Protein AF-A0A349THY5-F1 (afdb_monomer_lite)

Radius of gyration: 17.31 Å; chains: 1; bounding box: 35×16×44 Å

Secondary structure (DSSP, 8-state):
-HHHHHHHHHHHHHTT-S-HHHHHHHHHHHHHHHHHHHHHHHHHHHHTT-TTS-HHHHHHHHH-

Foldseek 3Di:
DLVVLVVVLVVCVVVVVADPVRNVVSVVVSVVVVVVVVVVVVVVCLVVLVPPDDPVVSCVVNVD

Sequence (64 aa):
QVLKASHYFNLLDARNAVSVTERQRFILRVRSLARGVAEEYYASRKRLGFPLAPDALKKEFLEE

pLDDT: mean 94.67, std 5.61, range [58.16, 98.19]

Structure (mmCIF, N/CA/C/O backbone):
data_AF-A0A349THY5-F1
#
_entry.id   AF-A0A349THY5-F1
#
loop_
_atom_site.group_PDB
_atom_site.id
_atom_site.type_symbol
_atom_site.label_atom_id
_atom_site.label_alt_id
_atom_site.label_comp_id
_atom_site.label_asym_id
_atom_site.label_entity_id
_atom_site.label_seq_id
_atom_site.pdbx_PDB_ins_code
_atom_site.Cartn_x
_atom_site.Cartn_y
_atom_site.Cartn_z
_atom_site.occupancy
_atom_site.B_iso_or_equiv
_atom_site.auth_seq_id
_atom_site.auth_comp_id
_atom_site.auth_asym_id
_atom_site.auth_atom_id
_atom_site.pdbx_PDB_model_num
ATOM 1 N N . GLN A 1 1 ? -5.571 -1.606 -7.594 1.00 86.00 1 GLN A N 1
ATOM 2 C CA . GLN A 1 1 ? -4.560 -0.921 -8.435 1.00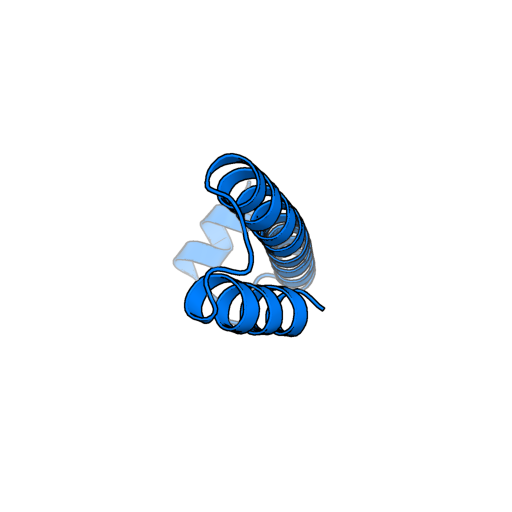 86.00 1 GLN A CA 1
ATOM 3 C C . GLN A 1 1 ? -3.127 -1.181 -7.957 1.00 86.00 1 GLN A C 1
ATOM 5 O O . GLN A 1 1 ? -2.312 -1.549 -8.790 1.00 86.00 1 GLN A O 1
ATOM 10 N N . VAL A 1 2 ? -2.829 -1.112 -6.647 1.00 95.19 2 VAL A N 1
ATOM 11 C CA . VAL A 1 2 ? -1.495 -1.431 -6.071 1.00 95.19 2 VAL A CA 1
ATOM 12 C C . VAL A 1 2 ? -0.937 -2.780 -6.542 1.00 95.19 2 VAL A C 1
ATOM 14 O O . VAL A 1 2 ? 0.169 -2.830 -7.067 1.00 95.19 2 VAL A O 1
ATOM 17 N N . LEU A 1 3 ? -1.726 -3.857 -6.430 1.00 95.94 3 LEU A N 1
ATOM 18 C CA . LEU A 1 3 ? -1.302 -5.208 -6.829 1.00 95.94 3 LEU A CA 1
ATOM 19 C C . LEU A 1 3 ? -0.913 -5.297 -8.312 1.00 95.94 3 LEU A C 1
ATOM 21 O O . LEU A 1 3 ? 0.112 -5.879 -8.648 1.00 95.94 3 LEU A O 1
ATOM 25 N N . LYS A 1 4 ? -1.694 -4.664 -9.197 1.00 97.44 4 LYS A N 1
ATOM 26 C CA . LYS A 1 4 ? -1.400 -4.622 -10.638 1.00 97.44 4 LYS A CA 1
ATOM 27 C C . LYS A 1 4 ? -0.110 -3.850 -10.915 1.00 97.44 4 LYS A C 1
ATOM 29 O O . LYS A 1 4 ? 0.733 -4.329 -11.661 1.00 97.44 4 LYS A O 1
ATOM 34 N N . ALA A 1 5 ? 0.065 -2.690 -10.278 1.00 96.12 5 ALA A N 1
ATOM 35 C CA . ALA A 1 5 ? 1.277 -1.886 -10.421 1.00 96.12 5 ALA A CA 1
ATOM 36 C C . ALA A 1 5 ? 2.528 -2.637 -9.936 1.00 96.12 5 ALA A C 1
ATOM 38 O O . ALA A 1 5 ? 3.536 -2.644 -10.634 1.00 96.12 5 ALA A O 1
ATOM 39 N N . SER A 1 6 ? 2.448 -3.314 -8.784 1.00 96.75 6 SER A N 1
ATOM 40 C CA . SER A 1 6 ? 3.540 -4.143 -8.264 1.00 96.75 6 SER A CA 1
ATOM 41 C C . SER A 1 6 ? 3.857 -5.315 -9.191 1.00 96.75 6 SER A C 1
ATOM 43 O O . SER A 1 6 ? 5.025 -5.571 -9.463 1.00 96.75 6 SER A O 1
ATOM 45 N N . HIS A 1 7 ? 2.837 -5.997 -9.713 1.00 97.62 7 HIS A N 1
ATOM 46 C CA . HIS A 1 7 ? 3.039 -7.114 -10.627 1.00 97.62 7 HIS A CA 1
ATOM 47 C C . HIS A 1 7 ? 3.698 -6.673 -11.940 1.00 97.62 7 HIS A C 1
ATOM 49 O O . HIS A 1 7 ? 4.696 -7.260 -12.351 1.00 97.62 7 HIS A O 1
ATOM 55 N N . TYR A 1 8 ? 3.201 -5.605 -12.569 1.00 97.56 8 TYR A N 1
ATOM 56 C CA . TYR A 1 8 ? 3.805 -5.078 -13.793 1.00 97.56 8 TYR A CA 1
ATOM 57 C C . TYR A 1 8 ? 5.225 -4.563 -13.571 1.00 97.56 8 TYR A C 1
ATOM 59 O O . TYR A 1 8 ? 6.087 -4.813 -14.408 1.00 97.56 8 TYR A O 1
ATOM 67 N N . PHE A 1 9 ? 5.492 -3.909 -12.439 1.00 96.94 9 PHE A N 1
ATOM 68 C CA . PHE A 1 9 ? 6.850 -3.529 -12.064 1.00 96.94 9 PHE A CA 1
ATOM 69 C C . PHE A 1 9 ? 7.776 -4.752 -12.001 1.00 96.94 9 PHE A C 1
ATOM 71 O O . PHE A 1 9 ? 8.827 -4.728 -12.631 1.00 96.94 9 PHE A O 1
ATOM 78 N N . ASN A 1 10 ? 7.360 -5.841 -11.344 1.00 96.62 10 ASN A N 1
ATOM 79 C CA . ASN A 1 10 ? 8.163 -7.065 -11.263 1.00 96.62 10 ASN A CA 1
ATOM 80 C C . ASN A 1 10 ? 8.441 -7.670 -12.650 1.00 96.62 10 ASN A C 1
ATOM 82 O O . ASN A 1 10 ? 9.554 -8.116 -12.913 1.00 96.62 10 ASN A O 1
ATOM 86 N N . LEU A 1 11 ? 7.451 -7.668 -13.553 1.00 97.94 11 LEU A N 1
ATOM 87 C CA . LEU A 1 11 ? 7.636 -8.152 -14.926 1.00 97.94 11 LEU A CA 1
ATOM 88 C C . LEU A 1 11 ? 8.635 -7.296 -15.71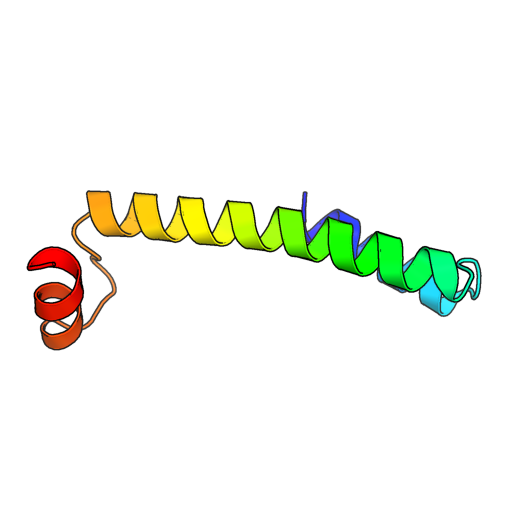8 1.00 97.94 11 LEU A C 1
ATOM 90 O O . LEU A 1 11 ? 9.431 -7.837 -16.485 1.00 97.94 11 LEU A O 1
ATOM 94 N N . LEU A 1 12 ? 8.591 -5.972 -15.555 1.00 97.56 12 LEU A N 1
ATOM 95 C CA . LEU A 1 12 ? 9.512 -5.048 -16.223 1.00 97.56 12 LEU A CA 1
ATOM 96 C C . LEU A 1 12 ? 10.932 -5.147 -15.650 1.00 97.56 12 LE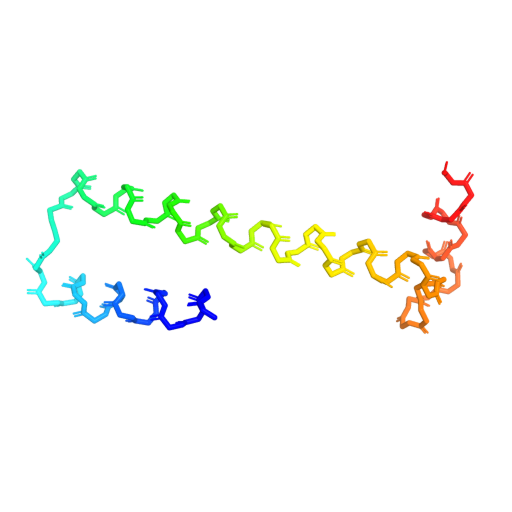U A C 1
ATOM 98 O O . LEU A 1 12 ? 11.896 -5.170 -16.415 1.00 97.56 12 LEU A O 1
ATOM 102 N N . ASP A 1 13 ? 11.060 -5.253 -14.327 1.00 96.50 13 ASP A N 1
ATOM 103 C CA . ASP A 1 13 ? 12.343 -5.387 -13.631 1.00 96.50 13 ASP A CA 1
ATOM 104 C C . ASP A 1 13 ? 13.045 -6.702 -14.001 1.00 96.50 13 ASP A C 1
ATOM 106 O O . ASP A 1 13 ? 14.223 -6.697 -14.347 1.00 96.50 13 ASP A O 1
ATOM 110 N N . ALA A 1 14 ? 12.303 -7.815 -14.064 1.00 97.25 14 ALA A N 1
ATOM 111 C CA . ALA A 1 14 ? 12.829 -9.113 -14.497 1.00 97.25 14 ALA A CA 1
ATOM 112 C C . ALA A 1 14 ? 13.312 -9.123 -15.959 1.00 97.25 14 ALA A C 1
ATOM 114 O O . ALA A 1 14 ? 14.174 -9.918 -16.328 1.00 97.25 14 ALA A O 1
ATOM 115 N N . ARG A 1 15 ? 12.770 -8.238 -16.803 1.00 97.25 15 ARG A N 1
ATOM 116 C CA . ARG A 1 15 ? 13.202 -8.058 -18.198 1.00 97.25 15 ARG A CA 1
ATOM 117 C C . ARG A 1 15 ? 14.362 -7.074 -18.349 1.00 97.25 15 ARG A C 1
ATOM 119 O O . ARG A 1 15 ? 14.741 -6.783 -19.479 1.00 97.25 15 ARG A O 1
ATOM 126 N N . ASN A 1 16 ? 14.906 -6.550 -17.248 1.00 94.88 16 ASN A N 1
ATOM 127 C CA . ASN A 1 16 ? 15.906 -5.478 -17.242 1.00 94.88 16 ASN A CA 1
ATOM 128 C C . ASN A 1 16 ? 15.454 -4.233 -18.032 1.00 94.88 16 ASN A C 1
ATOM 130 O O . ASN A 1 16 ? 16.276 -3.486 -18.554 1.00 94.88 16 ASN A O 1
ATOM 134 N N . ALA A 1 17 ? 14.140 -4.002 -18.122 1.00 97.12 17 ALA A N 1
ATOM 135 C CA . ALA A 1 17 ? 13.552 -2.871 -18.842 1.00 97.12 17 ALA A CA 1
ATOM 136 C C . ALA A 1 17 ? 13.452 -1.598 -17.978 1.00 97.12 17 ALA A C 1
ATOM 138 O O . ALA A 1 17 ? 12.835 -0.619 -18.388 1.00 97.12 17 ALA A O 1
ATOM 139 N N . VAL A 1 18 ? 14.012 -1.628 -16.764 1.00 95.50 18 VAL A N 1
ATOM 140 C CA . VAL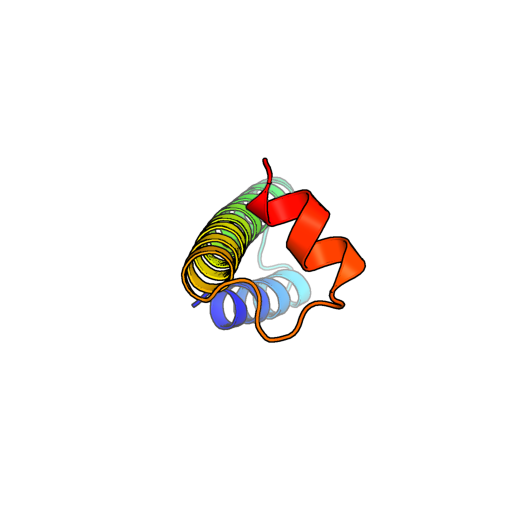 A 1 18 ? 13.958 -0.555 -15.766 1.00 95.50 18 VAL A CA 1
ATOM 141 C C . VAL A 1 18 ? 15.380 -0.273 -15.292 1.00 95.50 18 VAL A C 1
ATOM 143 O O . VAL A 1 18 ? 16.062 -1.174 -14.804 1.00 95.50 18 VAL A O 1
ATOM 146 N N . SER A 1 19 ? 15.836 0.972 -15.409 1.00 96.44 19 SER A N 1
ATOM 147 C CA . SER A 1 19 ? 17.142 1.378 -14.878 1.00 96.44 19 SER A CA 1
ATOM 148 C C . SER A 1 19 ? 17.155 1.408 -13.345 1.00 96.44 19 SER A C 1
ATOM 150 O O . SER A 1 19 ? 16.116 1.475 -12.686 1.00 96.44 19 SER A O 1
ATOM 152 N N . VAL A 1 20 ? 18.348 1.433 -12.745 1.00 92.50 20 VAL A N 1
ATOM 153 C CA . VAL A 1 20 ? 18.513 1.489 -11.279 1.00 92.50 20 VAL A CA 1
ATOM 154 C C . VAL A 1 20 ? 17.782 2.694 -10.663 1.00 92.50 20 VAL A C 1
ATOM 156 O O . VAL A 1 20 ? 17.094 2.552 -9.650 1.00 92.50 20 VAL A O 1
ATOM 159 N N . THR A 1 21 ? 17.866 3.866 -11.298 1.00 93.69 21 THR A N 1
ATOM 160 C CA . THR A 1 21 ? 17.194 5.091 -10.833 1.00 93.69 21 THR A CA 1
ATOM 161 C C . THR A 1 21 ? 15.672 4.993 -10.964 1.00 93.69 21 THR A C 1
ATOM 163 O O . THR A 1 21 ? 14.929 5.413 -10.073 1.00 93.69 21 THR A O 1
ATOM 166 N N . GLU A 1 22 ? 15.176 4.410 -12.058 1.00 96.50 22 GLU A N 1
ATOM 167 C CA . GLU A 1 22 ? 13.737 4.208 -12.262 1.00 96.50 22 GLU A CA 1
ATOM 168 C C . GLU A 1 22 ? 13.161 3.188 -11.282 1.00 96.50 22 GLU A C 1
ATOM 170 O O . GLU A 1 22 ? 12.053 3.390 -10.779 1.00 96.50 22 GLU A O 1
ATOM 175 N N . ARG A 1 23 ? 13.924 2.143 -10.941 1.00 96.44 23 ARG A N 1
ATOM 176 C CA . ARG A 1 23 ? 13.526 1.119 -9.971 1.00 96.44 23 ARG A CA 1
ATOM 177 C C . ARG A 1 23 ? 13.148 1.747 -8.634 1.00 96.44 23 ARG A C 1
ATOM 179 O O . ARG A 1 23 ? 12.056 1.497 -8.124 1.00 96.44 23 ARG A O 1
ATOM 186 N N . GLN A 1 24 ? 14.011 2.606 -8.090 1.00 96.56 24 GLN A N 1
ATOM 187 C CA . GLN A 1 24 ? 13.736 3.311 -6.833 1.00 96.56 24 GLN A CA 1
ATOM 188 C C . GLN A 1 24 ? 12.455 4.151 -6.928 1.00 96.56 24 GLN A C 1
ATOM 190 O O . GLN A 1 24 ? 11.600 4.086 -6.042 1.00 96.56 24 GLN A O 1
ATOM 195 N N . ARG A 1 25 ? 12.271 4.885 -8.033 1.00 96.69 25 ARG A N 1
ATOM 196 C CA . ARG A 1 25 ? 11.073 5.705 -8.265 1.00 96.69 25 ARG A CA 1
ATOM 197 C C . ARG A 1 25 ? 9.798 4.859 -8.323 1.00 96.69 25 ARG A C 1
ATOM 199 O O . ARG A 1 25 ? 8.794 5.237 -7.718 1.00 96.69 25 ARG A O 1
ATOM 206 N N . PHE A 1 26 ? 9.809 3.728 -9.027 1.00 96.38 26 PHE A N 1
ATOM 207 C CA . PHE A 1 26 ? 8.653 2.831 -9.103 1.00 96.38 26 PHE A CA 1
ATOM 208 C C . PHE A 1 26 ? 8.304 2.231 -7.742 1.00 96.38 26 PHE A C 1
ATOM 210 O O . PHE A 1 26 ? 7.135 2.268 -7.352 1.00 96.38 26 PHE A O 1
ATOM 217 N N . ILE A 1 27 ? 9.303 1.763 -6.988 1.00 96.12 27 ILE A N 1
ATOM 218 C CA . ILE A 1 27 ? 9.103 1.220 -5.639 1.00 96.12 27 ILE A CA 1
ATOM 219 C C . ILE A 1 27 ? 8.449 2.264 -4.731 1.00 96.12 27 ILE A C 1
ATOM 221 O O . ILE A 1 27 ? 7.467 1.956 -4.056 1.00 96.12 27 ILE A O 1
ATOM 225 N N . LEU A 1 28 ? 8.941 3.507 -4.740 1.00 97.12 28 LEU A N 1
ATOM 226 C CA . LEU A 1 28 ? 8.359 4.585 -3.937 1.00 97.12 28 LEU A CA 1
ATOM 227 C C . LEU A 1 28 ? 6.899 4.852 -4.315 1.00 97.12 28 LEU A C 1
ATOM 229 O O . LEU A 1 28 ? 6.052 4.935 -3.431 1.00 97.12 28 LEU A O 1
ATOM 233 N N . ARG A 1 29 ? 6.570 4.901 -5.612 1.00 96.81 29 ARG A N 1
ATOM 234 C CA . ARG A 1 29 ? 5.182 5.093 -6.070 1.00 96.81 29 ARG A CA 1
ATOM 235 C C . ARG A 1 29 ? 4.257 3.969 -5.602 1.00 96.81 29 ARG A C 1
ATOM 237 O O . ARG A 1 29 ? 3.168 4.250 -5.104 1.00 96.81 29 ARG A O 1
ATOM 244 N N . VAL A 1 30 ? 4.678 2.709 -5.733 1.00 96.69 30 VAL A N 1
ATOM 245 C CA . VAL A 1 30 ? 3.891 1.553 -5.266 1.00 96.69 30 VAL A CA 1
ATOM 246 C C . VAL A 1 30 ? 3.714 1.599 -3.747 1.00 96.69 30 VAL A C 1
ATOM 248 O O . VAL A 1 30 ? 2.603 1.387 -3.262 1.00 96.69 30 VAL A O 1
ATOM 251 N N . ARG A 1 31 ? 4.768 1.942 -2.994 1.00 97.56 31 ARG A N 1
ATOM 252 C CA . ARG A 1 31 ? 4.715 2.083 -1.531 1.00 97.56 31 ARG A CA 1
ATOM 253 C C . ARG A 1 31 ? 3.774 3.194 -1.082 1.00 97.56 31 ARG A C 1
ATOM 255 O O . ARG A 1 31 ? 2.991 2.958 -0.169 1.00 97.56 31 ARG A O 1
ATOM 262 N N . SER A 1 32 ? 3.805 4.363 -1.718 1.00 97.69 32 SER A N 1
ATOM 263 C CA . SER A 1 32 ? 2.891 5.462 -1.380 1.00 97.69 32 SER A CA 1
ATOM 264 C C . SER A 1 32 ? 1.430 5.071 -1.596 1.00 97.69 32 SER A C 1
ATOM 266 O O . SER A 1 32 ? 0.590 5.341 -0.743 1.00 97.69 32 SER A O 1
ATOM 268 N N . LEU A 1 33 ? 1.126 4.365 -2.690 1.00 96.44 33 LEU A N 1
ATOM 269 C CA . LEU A 1 33 ? -0.226 3.859 -2.934 1.00 96.44 33 LEU A CA 1
ATOM 270 C C . LEU A 1 33 ? -0.637 2.796 -1.904 1.00 96.44 33 LEU A C 1
ATOM 272 O O . LEU A 1 33 ? -1.764 2.819 -1.419 1.00 96.44 33 LEU A O 1
ATOM 276 N N . ALA A 1 34 ? 0.263 1.870 -1.557 1.00 97.94 34 ALA A N 1
ATOM 277 C CA . ALA A 1 34 ? 0.003 0.851 -0.541 1.00 97.94 34 ALA A CA 1
ATOM 278 C C . ALA A 1 34 ? -0.256 1.473 0.840 1.00 97.94 34 ALA A C 1
ATOM 280 O O . ALA A 1 34 ? -1.175 1.048 1.536 1.00 97.94 34 ALA A O 1
ATOM 281 N N . ARG A 1 35 ? 0.515 2.505 1.204 1.00 98.19 35 ARG A N 1
ATOM 282 C CA . ARG A 1 35 ? 0.343 3.253 2.450 1.00 98.19 35 ARG A CA 1
ATOM 283 C C . ARG A 1 35 ? -1.036 3.905 2.531 1.00 98.19 35 ARG A C 1
ATOM 285 O O . ARG A 1 35 ? -1.724 3.680 3.516 1.00 98.19 35 ARG A O 1
ATOM 292 N N . GLY A 1 36 ? -1.471 4.612 1.485 1.00 97.94 36 GLY A N 1
ATOM 293 C CA . GLY A 1 36 ? -2.806 5.223 1.469 1.00 97.94 36 GLY A CA 1
ATOM 294 C C . GLY A 1 36 ? -3.935 4.193 1.605 1.00 97.94 36 GLY A C 1
ATOM 295 O O . GLY A 1 36 ? -4.896 4.411 2.334 1.00 97.94 36 GLY A O 1
ATOM 296 N N . VAL A 1 37 ? -3.797 3.019 0.974 1.00 97.69 37 VAL A N 1
ATOM 297 C CA . VAL A 1 37 ? -4.761 1.916 1.153 1.00 97.69 37 VAL A CA 1
ATOM 298 C C . VAL A 1 37 ? -4.772 1.405 2.598 1.00 97.69 37 VAL A C 1
ATOM 300 O O . VAL A 1 37 ? -5.843 1.123 3.130 1.00 97.69 37 VAL A O 1
ATOM 303 N N . ALA A 1 38 ? -3.606 1.273 3.234 1.00 98.00 38 ALA A N 1
ATOM 304 C CA . ALA A 1 38 ? -3.500 0.814 4.617 1.00 98.00 38 ALA A CA 1
ATOM 305 C C . ALA A 1 38 ? -4.090 1.824 5.614 1.00 98.00 38 ALA A C 1
ATOM 307 O O . ALA A 1 38 ? -4.814 1.419 6.521 1.00 98.00 38 ALA A O 1
ATOM 308 N N . GLU A 1 39 ? -3.827 3.119 5.422 1.00 97.88 39 GLU A N 1
ATOM 309 C CA . GLU A 1 39 ? -4.389 4.206 6.233 1.00 97.88 39 GLU A CA 1
ATOM 310 C C . GLU A 1 39 ? -5.922 4.218 6.149 1.00 97.88 39 GLU A C 1
ATOM 312 O O . GLU A 1 39 ? -6.597 4.216 7.179 1.00 97.88 39 GLU A O 1
ATOM 317 N N . GLU A 1 40 ? -6.489 4.112 4.943 1.00 97.94 40 GLU A N 1
ATOM 318 C CA . GLU A 1 40 ? -7.947 4.067 4.784 1.00 97.94 40 GLU A CA 1
ATOM 319 C C . GLU A 1 40 ? -8.580 2.780 5.304 1.00 97.94 40 GLU A C 1
ATOM 321 O O . GLU A 1 40 ? -9.667 2.797 5.889 1.00 97.94 40 GLU A O 1
ATOM 326 N N . TYR A 1 41 ? -7.898 1.646 5.140 1.00 96.94 41 TYR A N 1
ATOM 327 C CA . TYR A 1 41 ? -8.336 0.397 5.744 1.00 96.94 41 TYR A CA 1
ATOM 328 C C . TYR A 1 41 ? -8.385 0.524 7.267 1.00 96.94 41 TYR A C 1
ATOM 330 O O . TYR A 1 41 ? -9.406 0.198 7.872 1.00 96.94 41 TYR A O 1
ATOM 338 N N . TYR A 1 42 ? -7.321 1.045 7.881 1.00 95.94 42 TYR A N 1
ATOM 339 C CA . TYR A 1 42 ? -7.256 1.283 9.318 1.00 95.94 42 TYR A CA 1
ATOM 340 C C . TYR A 1 42 ? -8.385 2.206 9.782 1.00 95.94 42 TYR A C 1
ATOM 342 O O . TYR A 1 42 ? -9.141 1.834 10.678 1.00 95.94 42 TYR A O 1
ATOM 350 N N . ALA A 1 43 ? -8.580 3.350 9.121 1.00 96.38 43 ALA A N 1
ATOM 351 C CA . ALA A 1 43 ? -9.656 4.285 9.440 1.00 96.38 43 ALA A CA 1
ATOM 352 C C . ALA A 1 43 ? -11.042 3.630 9.312 1.00 96.38 43 ALA A C 1
ATOM 354 O O . ALA A 1 43 ? -11.892 3.778 10.191 1.00 96.38 43 ALA A O 1
ATOM 355 N N . SER A 1 44 ? -11.267 2.841 8.256 1.00 97.19 44 SER A N 1
ATOM 356 C CA . SER A 1 44 ? -12.502 2.073 8.086 1.00 97.19 44 SER A CA 1
ATOM 357 C C . SER A 1 44 ? -12.706 1.043 9.190 1.00 97.19 44 SER A C 1
ATOM 359 O O . SER A 1 44 ? -13.847 0.816 9.587 1.00 97.19 44 SER A O 1
ATOM 361 N N . ARG A 1 45 ? -11.642 0.406 9.688 1.00 96.19 45 ARG A N 1
ATOM 362 C CA . ARG A 1 45 ? -11.741 -0.523 10.818 1.00 96.19 45 ARG A CA 1
ATOM 363 C C . ARG A 1 45 ? -11.975 0.208 12.137 1.00 96.19 45 ARG A C 1
ATOM 365 O O . ARG A 1 45 ? -12.824 -0.263 12.888 1.00 96.19 45 ARG A O 1
ATOM 372 N N . LYS A 1 46 ? -11.336 1.361 12.380 1.00 95.06 46 LYS A N 1
ATOM 373 C CA . LYS A 1 46 ? -11.578 2.198 13.572 1.00 95.06 46 LYS A CA 1
ATOM 374 C C . LYS A 1 46 ? -13.041 2.650 13.633 1.00 95.06 46 LYS A C 1
ATOM 376 O O . LYS A 1 46 ? -13.677 2.481 14.665 1.00 95.06 46 LYS A O 1
ATOM 381 N N . ARG A 1 47 ? -13.628 3.088 12.507 1.00 95.00 47 ARG A N 1
ATOM 382 C CA . ARG A 1 47 ? -15.067 3.437 12.411 1.00 95.00 47 ARG A CA 1
ATOM 383 C C . ARG A 1 47 ? -16.015 2.284 12.758 1.00 95.00 47 ARG A C 1
ATOM 385 O O . ARG A 1 47 ? -17.121 2.528 13.218 1.00 95.00 47 ARG A O 1
ATOM 392 N N . LEU A 1 48 ? -15.592 1.044 12.523 1.00 95.50 48 LEU A N 1
ATOM 393 C CA . LEU A 1 48 ? -16.354 -0.163 12.857 1.00 95.50 48 LEU A CA 1
ATOM 394 C C . LEU A 1 48 ? -16.019 -0.710 14.258 1.00 95.50 48 LEU A C 1
ATOM 396 O O . LEU A 1 48 ? -16.477 -1.797 14.598 1.00 95.50 48 LEU A O 1
ATOM 400 N N . GLY A 1 49 ? -15.191 -0.014 15.046 1.00 94.88 49 GLY A N 1
ATOM 401 C CA . GLY A 1 49 ? -14.764 -0.467 16.374 1.00 94.88 49 GLY A CA 1
ATOM 4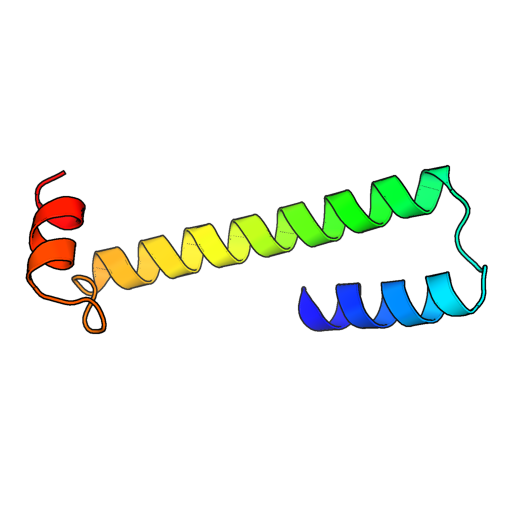02 C C . GLY A 1 49 ? -13.803 -1.664 16.351 1.00 94.88 49 GLY A C 1
ATOM 403 O O . GLY A 1 49 ? -13.805 -2.470 17.275 1.00 94.88 49 GLY A O 1
ATOM 404 N N . PHE A 1 50 ? -13.016 -1.820 15.279 1.00 95.44 50 PHE A N 1
ATOM 405 C CA . PHE A 1 50 ? -12.077 -2.930 15.067 1.00 95.44 50 PHE A CA 1
ATOM 406 C C . PHE A 1 50 ? -12.693 -4.321 15.332 1.00 95.44 50 PHE A C 1
ATOM 408 O O . PHE A 1 50 ? -12.222 -5.060 16.196 1.00 95.44 50 PHE A O 1
ATOM 415 N N . PRO A 1 51 ? -13.712 -4.748 14.562 1.00 94.38 51 PRO A N 1
ATOM 416 C CA . PRO A 1 51 ? -14.499 -5.949 14.872 1.00 94.38 51 PRO A CA 1
ATOM 417 C C . PRO A 1 51 ? -13.682 -7.250 14.876 1.00 94.38 51 PRO A C 1
ATOM 419 O O . PRO A 1 51 ? -14.073 -8.222 15.511 1.00 94.38 51 PRO A O 1
ATOM 422 N N . LEU A 1 52 ? -12.544 -7.262 14.178 1.00 93.00 52 LEU A N 1
ATOM 423 C CA . LEU A 1 52 ? -11.644 -8.413 14.066 1.00 93.00 52 LEU A CA 1
ATOM 424 C C . LEU A 1 52 ? -10.468 -8.365 15.055 1.00 93.00 52 LEU A C 1
ATOM 426 O O . LEU A 1 52 ? -9.647 -9.278 15.056 1.00 93.00 52 LEU A O 1
ATOM 430 N N . ALA A 1 53 ? -10.342 -7.300 15.851 1.00 94.31 53 ALA A N 1
ATOM 431 C CA . ALA A 1 53 ? -9.272 -7.182 16.831 1.00 94.31 53 ALA A CA 1
ATOM 432 C C . ALA A 1 53 ? -9.648 -7.887 18.153 1.00 94.31 53 ALA A C 1
ATOM 434 O O . ALA A 1 53 ? -10.820 -7.889 18.537 1.00 94.31 53 ALA A O 1
ATOM 435 N N . PRO A 1 54 ? -8.670 -8.458 18.876 1.00 94.69 54 PRO A N 1
ATOM 436 C CA . PRO A 1 54 ? -8.827 -8.854 20.273 1.00 94.69 54 PRO A CA 1
ATOM 437 C C . PRO A 1 54 ? -9.268 -7.679 21.151 1.00 94.69 54 PRO A C 1
ATOM 439 O O . PRO A 1 54 ? -8.862 -6.540 20.916 1.00 94.69 54 PRO A O 1
ATOM 442 N N . ASP A 1 55 ? -10.036 -7.954 22.203 1.00 91.88 55 ASP A N 1
ATOM 443 C CA . ASP A 1 55 ? -10.623 -6.897 23.038 1.00 91.88 55 ASP A CA 1
ATOM 444 C C . ASP A 1 55 ? -9.579 -6.028 23.751 1.00 91.88 55 ASP A C 1
ATOM 446 O O . ASP A 1 55 ? -9.811 -4.837 23.939 1.00 91.88 55 ASP A O 1
ATOM 450 N N . ALA A 1 56 ? -8.408 -6.587 24.078 1.00 92.62 56 ALA A N 1
ATOM 451 C CA . ALA A 1 56 ? -7.286 -5.818 24.618 1.00 92.62 56 ALA A CA 1
ATOM 452 C C . ALA A 1 56 ? -6.830 -4.709 23.651 1.00 92.62 56 ALA A C 1
ATOM 454 O O . ALA A 1 56 ? -6.697 -3.559 24.056 1.00 92.62 56 ALA A O 1
ATOM 455 N N . LEU A 1 57 ? -6.681 -5.041 22.362 1.00 91.88 57 LEU A N 1
ATOM 456 C CA . LEU A 1 57 ? -6.268 -4.086 21.330 1.00 91.88 57 LEU A CA 1
ATOM 457 C C . LEU A 1 57 ? -7.397 -3.107 20.984 1.00 91.88 57 LEU A C 1
ATOM 459 O O . LEU A 1 57 ? -7.138 -1.940 20.716 1.00 91.88 57 LEU A O 1
ATOM 463 N N . LYS A 1 58 ? -8.664 -3.545 21.013 1.00 92.69 58 LYS A N 1
ATOM 464 C CA . LYS A 1 58 ? -9.796 -2.625 20.813 1.00 92.69 58 LYS A CA 1
ATOM 465 C C . LYS A 1 58 ? -9.779 -1.490 21.831 1.00 92.69 58 LYS A C 1
ATOM 467 O O . LYS A 1 58 ? -9.967 -0.350 21.429 1.00 92.69 58 LYS A O 1
ATOM 472 N N . LYS A 1 59 ? -9.566 -1.805 23.114 1.00 89.56 59 LYS A N 1
ATOM 473 C CA . LYS A 1 59 ? -9.508 -0.799 24.183 1.00 89.56 59 LYS A CA 1
ATOM 474 C C . LYS A 1 59 ? -8.374 0.188 23.943 1.00 89.56 59 LYS A C 1
ATOM 476 O O . LYS A 1 59 ? -8.638 1.374 23.835 1.00 89.56 59 LYS A O 1
ATOM 481 N N . GLU A 1 60 ? -7.159 -0.313 23.732 1.00 91.69 60 GLU A N 1
ATOM 482 C CA . GLU A 1 60 ? -5.972 0.516 23.480 1.00 91.69 60 GLU A CA 1
ATOM 483 C C . GLU A 1 60 ? -6.186 1.535 22.345 1.00 91.69 60 GLU A C 1
ATOM 485 O O . GLU A 1 60 ? -5.981 2.726 22.542 1.00 91.69 60 GLU A O 1
ATOM 490 N N . PHE A 1 61 ? -6.673 1.097 21.179 1.00 88.12 61 PHE A N 1
ATOM 491 C CA . PHE A 1 61 ? -6.753 1.952 19.982 1.00 88.12 61 PHE A CA 1
ATOM 492 C C . PHE A 1 61 ? -8.067 2.743 19.815 1.00 88.12 61 PHE A C 1
ATOM 494 O O . PHE A 1 61 ? -8.176 3.565 18.891 1.00 88.12 61 PHE A O 1
ATOM 501 N N . LEU A 1 62 ? -9.091 2.465 20.631 1.00 87.94 62 LEU A N 1
ATOM 502 C CA . LEU A 1 62 ? -10.354 3.222 20.655 1.00 87.94 62 LEU A CA 1
ATOM 503 C C . LEU A 1 62 ? -10.437 4.206 21.824 1.00 87.94 62 LEU A C 1
ATOM 505 O O . LEU A 1 62 ? -11.198 5.165 21.716 1.00 87.94 62 LEU A O 1
ATOM 509 N N . GLU A 1 63 ? -9.711 3.957 22.916 1.00 80.12 63 GLU A N 1
ATOM 510 C CA . GLU A 1 63 ? -9.629 4.858 24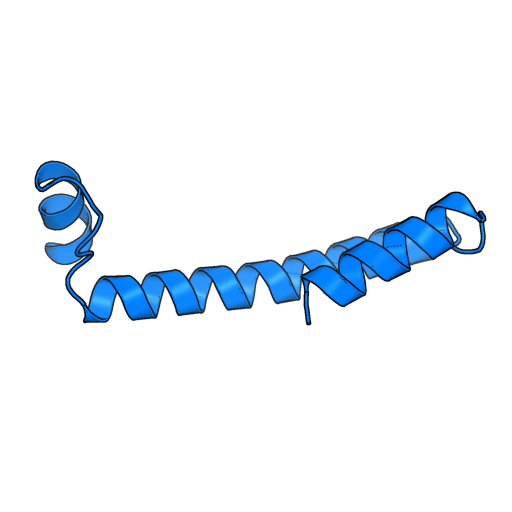.073 1.00 80.12 63 GLU A CA 1
ATOM 511 C C . GLU A 1 63 ? -8.563 5.964 23.882 1.00 80.12 63 GLU A C 1
ATOM 513 O O . GLU A 1 63 ? -8.613 6.964 24.595 1.00 80.12 63 GLU A O 1
ATOM 518 N N . GLU A 1 64 ? -7.668 5.820 22.888 1.00 58.16 64 GLU A N 1
ATOM 519 C CA . GLU A 1 64 ? -6.889 6.910 22.252 1.00 58.16 64 GLU A CA 1
ATOM 520 C C . GLU A 1 64 ? -7.723 7.782 21.291 1.00 58.16 64 GLU A C 1
ATOM 522 O O . GLU A 1 64 ? -7.687 9.021 21.467 1.00 58.16 64 GLU A O 1
#